Protein AF-K9XUF8-F1 (afdb_monomer_lite)

Radius of gyration: 21.47 Å; chains: 1; bounding box: 74×36×34 Å

Foldseek 3Di:
DVVVVVVVVVVVVVVVVVVVVVVVVVVVVVVQQLAQDAPVVVVVLVVVQPQWDDPQFKIKHKAFDPWQVVQVVLVVVLVVLCVVLVFDWDWDDDTRMIMTIGADVVNRGDGNSRSVSSVVSVVSRD

Secondary structure (DSSP, 8-state):
-HHHHHHHHHHHHHHHHHHHHHHHHHHHHHHHHHSPPPHHHHHHHGGGSTT-EE-SS-EEEEEE-SSHHHHHHHHHHTHHHHHHHT---EEEEETTEEEEEE-BGGGTB--HHHHHHHHHHHHHH-

Structure (mmCIF, N/CA/C/O backbone):
data_AF-K9XUF8-F1
#
_entry.id   AF-K9XUF8-F1
#
loop_
_atom_site.group_PDB
_atom_site.id
_atom_site.type_symbol
_atom_site.label_atom_id
_atom_site.label_alt_id
_atom_site.label_comp_id
_atom_site.label_asym_id
_atom_site.label_entity_id
_atom_site.label_seq_id
_atom_site.pdbx_PDB_ins_code
_atom_site.Cartn_x
_atom_site.Cartn_y
_atom_site.Cartn_z
_atom_site.occupancy
_atom_site.B_iso_or_equiv
_atom_site.auth_seq_id
_atom_site.auth_comp_id
_atom_site.auth_asym_id
_atom_site.auth_atom_id
_atom_site.pdbx_PDB_model_num
ATOM 1 N N . MET A 1 1 ? -59.141 -26.013 -3.914 1.00 61.25 1 MET A N 1
ATOM 2 C CA . MET A 1 1 ? -58.757 -24.635 -4.306 1.00 61.25 1 MET A CA 1
ATOM 3 C C . MET A 1 1 ? -58.081 -23.844 -3.173 1.00 61.25 1 MET A C 1
ATOM 5 O O . MET A 1 1 ? -57.042 -23.251 -3.415 1.00 61.25 1 MET A O 1
ATOM 9 N N . PHE A 1 2 ? -58.574 -23.898 -1.926 1.00 60.00 2 PHE A N 1
ATOM 10 C CA . PHE A 1 2 ? -58.041 -23.132 -0.775 1.00 60.00 2 PHE A CA 1
ATOM 11 C C . PHE A 1 2 ? -56.590 -23.478 -0.352 1.00 60.00 2 PHE A C 1
ATOM 13 O O . PHE A 1 2 ? -55.803 -22.601 -0.010 1.00 60.00 2 PHE A O 1
ATOM 20 N N . LEU A 1 3 ? -56.192 -24.753 -0.446 1.00 58.25 3 LEU A N 1
ATOM 21 C CA . LEU A 1 3 ? -54.845 -25.213 -0.065 1.00 58.25 3 LEU A CA 1
ATOM 22 C C . LEU A 1 3 ? -53.736 -24.790 -1.050 1.00 58.25 3 LEU A C 1
ATOM 24 O O . LEU A 1 3 ? -52.590 -24.624 -0.637 1.00 58.25 3 LEU A O 1
ATOM 28 N N . LEU A 1 4 ? -54.062 -24.590 -2.335 1.00 61.03 4 LEU A N 1
ATOM 29 C CA . LEU A 1 4 ? -53.092 -24.108 -3.331 1.00 61.03 4 LEU A CA 1
ATOM 30 C C . LEU A 1 4 ? -52.729 -22.634 -3.085 1.00 61.03 4 LEU A C 1
ATOM 32 O O . LEU A 1 4 ? -51.560 -22.271 -3.164 1.00 61.03 4 LEU A O 1
ATOM 36 N N . SER A 1 5 ? -53.713 -21.810 -2.709 1.00 63.31 5 SER A N 1
ATOM 37 C CA . SER A 1 5 ? -53.526 -20.387 -2.388 1.00 63.31 5 SER A CA 1
ATOM 38 C C . SER A 1 5 ? -52.596 -20.178 -1.183 1.00 63.31 5 SER A C 1
ATOM 40 O O . SER A 1 5 ? -51.686 -19.354 -1.239 1.00 63.31 5 SER A O 1
ATOM 42 N N . GLN A 1 6 ? -52.744 -20.988 -0.130 1.00 67.12 6 GLN A N 1
ATOM 43 C CA . GLN A 1 6 ? -51.894 -20.918 1.066 1.00 67.12 6 GLN A CA 1
ATOM 44 C C . GLN A 1 6 ? -50.439 -21.339 0.793 1.00 67.12 6 GLN A C 1
ATOM 46 O O . GLN A 1 6 ? -49.517 -20.783 1.389 1.00 67.12 6 GLN A O 1
ATOM 51 N N . LYS A 1 7 ? -50.205 -22.295 -0.120 1.00 67.94 7 LYS A N 1
ATOM 52 C CA . LYS A 1 7 ? -48.844 -22.686 -0.529 1.00 67.94 7 LYS A CA 1
ATOM 53 C C . LYS A 1 7 ? -48.148 -21.583 -1.328 1.00 67.94 7 LYS A C 1
ATOM 55 O O . LYS A 1 7 ? -46.985 -21.304 -1.063 1.00 67.94 7 LYS A O 1
ATOM 60 N N . ILE A 1 8 ? -48.863 -20.934 -2.246 1.00 65.50 8 ILE A N 1
ATOM 61 C CA . ILE A 1 8 ? -48.328 -19.827 -3.055 1.00 65.50 8 ILE A CA 1
ATOM 62 C C . ILE A 1 8 ? -48.029 -18.608 -2.172 1.00 65.50 8 ILE A C 1
ATOM 64 O O . ILE A 1 8 ? -46.967 -18.007 -2.305 1.00 65.50 8 ILE A O 1
ATOM 68 N N . LEU A 1 9 ? -48.903 -18.294 -1.210 1.00 63.94 9 LEU A N 1
ATOM 69 C CA . LEU A 1 9 ? -48.684 -17.190 -0.274 1.00 63.94 9 LEU A CA 1
ATOM 70 C C . LEU A 1 9 ? -47.478 -17.442 0.645 1.00 63.94 9 LEU A C 1
ATOM 72 O O . LEU A 1 9 ? -46.641 -16.560 0.808 1.00 63.94 9 LEU A O 1
ATOM 76 N N . LYS A 1 10 ? -47.326 -18.659 1.186 1.00 64.56 10 LYS A N 1
ATOM 77 C CA . LYS A 1 10 ? -46.140 -19.031 1.981 1.00 64.56 10 LYS A CA 1
ATOM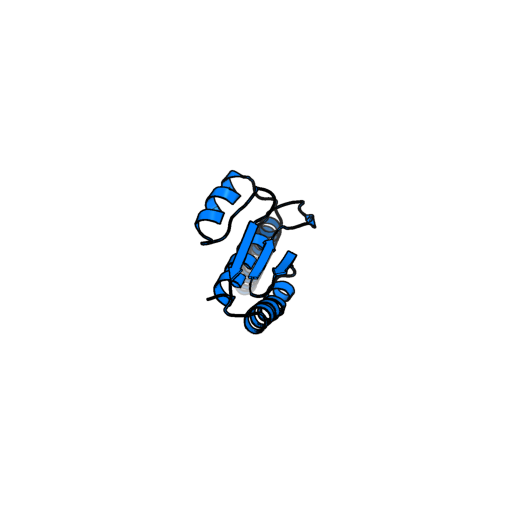 78 C C . LYS A 1 10 ? -44.850 -19.000 1.157 1.00 64.56 10 LYS A C 1
ATOM 80 O O . LYS A 1 10 ? -43.817 -18.602 1.684 1.00 64.56 10 LYS A O 1
ATOM 85 N N . PHE A 1 11 ? -44.911 -19.377 -0.121 1.00 67.50 11 PHE A N 1
ATOM 86 C CA . PHE A 1 11 ? -43.759 -19.331 -1.022 1.00 67.50 11 PHE A CA 1
ATOM 87 C C . PHE A 1 11 ? -43.357 -17.889 -1.372 1.00 67.50 11 PHE A C 1
ATOM 89 O O . PHE A 1 11 ? -42.177 -17.558 -1.322 1.00 67.50 11 PHE A O 1
ATOM 96 N N . LEU A 1 12 ? -44.328 -17.008 -1.640 1.00 64.81 12 LEU A N 1
ATOM 97 C CA . LEU A 1 12 ? -44.090 -15.579 -1.886 1.00 64.81 12 LEU A CA 1
ATOM 98 C C . LEU A 1 12 ? -43.534 -14.858 -0.651 1.00 64.81 12 LEU A C 1
ATOM 100 O O . LEU A 1 12 ? -42.611 -14.057 -0.780 1.00 64.81 12 LEU A O 1
ATOM 104 N N . VAL A 1 13 ? -44.042 -15.171 0.547 1.00 67.50 13 VAL A N 1
ATOM 105 C CA . VAL A 1 13 ? -43.516 -14.614 1.805 1.00 67.50 13 VAL A CA 1
ATOM 106 C C . VAL A 1 13 ? -42.095 -15.115 2.069 1.00 67.50 13 VAL A C 1
ATOM 108 O O . VAL A 1 13 ? -41.224 -14.307 2.371 1.00 67.50 13 VAL A O 1
ATOM 111 N N . ALA A 1 14 ? -41.822 -16.413 1.900 1.00 68.88 14 ALA A N 1
ATOM 112 C CA . ALA A 1 14 ? -40.476 -16.959 2.083 1.00 68.88 14 ALA A CA 1
ATOM 113 C C . ALA A 1 14 ? -39.469 -16.350 1.091 1.00 68.88 14 ALA A C 1
ATOM 115 O O . ALA A 1 14 ? -38.402 -15.906 1.504 1.00 68.88 14 ALA A O 1
ATOM 116 N N . PHE A 1 15 ? -39.829 -16.246 -0.193 1.00 70.62 15 PHE A N 1
ATOM 117 C CA . PHE A 1 15 ? -38.962 -15.654 -1.214 1.00 70.62 15 PHE A CA 1
ATOM 118 C C . PHE A 1 15 ? -38.722 -14.153 -0.977 1.00 70.62 15 PHE A C 1
ATOM 120 O O . PHE A 1 15 ? -37.587 -13.687 -1.076 1.00 70.62 15 PHE A O 1
ATOM 127 N N . GLY A 1 16 ? -39.764 -13.404 -0.599 1.00 69.06 16 GLY A N 1
ATOM 128 C CA . GLY A 1 16 ? -39.655 -11.982 -0.267 1.00 69.06 16 GLY A CA 1
ATOM 129 C C . GLY A 1 16 ? -38.789 -11.716 0.967 1.00 69.06 16 GLY A C 1
ATOM 130 O O . GLY A 1 16 ? -37.937 -10.831 0.933 1.00 69.06 16 GLY A O 1
ATOM 131 N N . VAL A 1 17 ? -38.942 -12.513 2.032 1.00 69.19 17 VAL A N 1
ATOM 132 C CA . VAL A 1 17 ? -38.116 -12.411 3.249 1.00 69.19 17 VAL A CA 1
ATOM 133 C C . VAL A 1 17 ? -36.655 -12.743 2.942 1.00 69.19 17 VAL A C 1
ATOM 135 O O . VAL A 1 17 ? -35.764 -12.006 3.358 1.00 69.19 17 VAL A O 1
ATOM 138 N N . THR A 1 18 ? -36.388 -13.794 2.164 1.00 69.06 18 THR A N 1
ATOM 139 C CA . THR A 1 18 ? -35.023 -14.148 1.758 1.00 69.06 18 THR A CA 1
ATOM 140 C C . THR A 1 18 ? -34.374 -13.047 0.911 1.00 69.06 18 THR A C 1
ATOM 142 O O . THR A 1 18 ? -33.245 -12.655 1.201 1.00 69.06 18 THR A O 1
ATOM 145 N N . LEU A 1 19 ? -35.080 -12.483 -0.076 1.00 66.69 19 LEU A N 1
ATOM 146 C CA . LEU A 1 19 ? -34.561 -11.393 -0.914 1.00 66.69 19 LEU A CA 1
ATOM 147 C C . LEU A 1 19 ? -34.282 -10.108 -0.107 1.00 66.69 19 LEU A C 1
ATOM 149 O O . LEU A 1 19 ? -33.249 -9.466 -0.308 1.00 66.69 19 LEU A O 1
ATOM 153 N N . LEU A 1 20 ? -35.161 -9.758 0.840 1.00 68.19 20 LEU A N 1
ATOM 154 C CA . LEU A 1 20 ? -34.968 -8.621 1.751 1.00 68.19 20 LEU A CA 1
ATOM 155 C C . LEU A 1 20 ? -33.750 -8.813 2.666 1.00 68.19 20 LEU A C 1
ATOM 157 O O . LEU A 1 20 ? -32.965 -7.881 2.845 1.00 68.19 20 LEU A O 1
ATOM 161 N N . LEU A 1 21 ? -33.555 -10.018 3.208 1.00 70.00 21 LEU A N 1
ATOM 162 C CA . LEU A 1 21 ? -32.391 -10.340 4.037 1.00 70.00 21 LEU A CA 1
ATOM 163 C C . LEU A 1 21 ? -31.082 -10.237 3.242 1.00 70.00 21 LEU A C 1
ATOM 165 O O . LEU A 1 21 ? -30.128 -9.629 3.726 1.00 70.00 21 LEU A O 1
ATOM 169 N N . PHE A 1 22 ? -31.042 -10.757 2.011 1.00 71.50 22 PHE A N 1
ATOM 170 C CA . PHE A 1 22 ? -29.859 -10.646 1.149 1.00 71.50 22 PHE A CA 1
ATOM 171 C C . PHE A 1 22 ? -29.496 -9.192 0.833 1.00 71.50 22 PHE A C 1
ATOM 173 O O . PHE A 1 22 ? -28.318 -8.830 0.884 1.00 71.50 22 PHE A O 1
ATOM 180 N N . ASN A 1 23 ? -30.491 -8.351 0.545 1.00 70.44 23 ASN A N 1
ATOM 181 C CA . ASN A 1 23 ? -30.254 -6.932 0.296 1.00 70.44 23 ASN A CA 1
ATOM 182 C C . ASN A 1 23 ? -29.736 -6.216 1.548 1.00 70.44 23 ASN A C 1
ATOM 184 O O . ASN A 1 23 ? -28.746 -5.494 1.457 1.00 70.44 23 ASN A O 1
ATOM 188 N N . ASN A 1 24 ? -30.320 -6.469 2.722 1.00 71.69 24 ASN A N 1
ATOM 189 C CA . ASN A 1 24 ? -29.844 -5.868 3.971 1.00 71.69 24 ASN A CA 1
ATOM 190 C C . ASN A 1 24 ? -28.395 -6.256 4.293 1.00 71.69 24 ASN A C 1
ATOM 192 O O . ASN A 1 24 ? -27.610 -5.393 4.675 1.00 71.69 24 ASN A O 1
ATOM 196 N N . ILE A 1 25 ? -28.010 -7.520 4.086 1.00 73.25 25 ILE A N 1
ATOM 197 C CA . ILE A 1 25 ? -26.627 -7.970 4.317 1.00 73.25 25 ILE A CA 1
ATOM 198 C C . ILE A 1 25 ? -25.651 -7.238 3.385 1.00 73.25 25 ILE A C 1
ATOM 200 O O . ILE A 1 25 ? -24.605 -6.781 3.844 1.00 73.25 25 ILE A O 1
ATOM 204 N N . LYS A 1 26 ? -25.994 -7.074 2.098 1.00 71.69 26 LYS A N 1
ATOM 205 C CA . LYS A 1 26 ? -25.158 -6.314 1.152 1.00 71.69 26 LYS A CA 1
ATOM 206 C C . LYS A 1 26 ? -24.993 -4.852 1.569 1.00 71.69 26 LYS A C 1
ATOM 208 O O . LYS A 1 26 ? -23.875 -4.351 1.541 1.00 71.69 26 LYS A O 1
ATOM 213 N N . ILE A 1 27 ? -26.079 -4.194 1.979 1.00 71.62 27 ILE A N 1
ATOM 214 C CA . ILE A 1 27 ? -26.057 -2.788 2.412 1.00 71.62 27 ILE A CA 1
ATOM 215 C C . ILE A 1 27 ? -25.186 -2.622 3.664 1.00 71.62 27 ILE A C 1
ATOM 217 O O . ILE A 1 27 ? -24.331 -1.744 3.708 1.00 71.62 27 ILE A O 1
ATOM 221 N N . VAL A 1 28 ? -25.361 -3.483 4.671 1.00 73.94 28 VAL A N 1
ATOM 222 C CA . VAL A 1 28 ? -24.572 -3.415 5.912 1.00 73.94 28 VAL A CA 1
ATOM 223 C C . VAL A 1 28 ? -23.087 -3.644 5.632 1.00 73.94 28 VAL A C 1
ATOM 225 O O . VAL A 1 28 ? -22.255 -2.927 6.183 1.00 73.94 28 VAL A O 1
ATOM 228 N N . LYS A 1 29 ? -22.752 -4.593 4.750 1.00 71.62 29 LYS A N 1
ATOM 229 C CA . LYS A 1 29 ? -21.360 -4.875 4.388 1.00 71.62 29 LYS A CA 1
ATOM 230 C C . LYS A 1 29 ? -20.710 -3.704 3.640 1.00 71.62 29 LYS A C 1
ATOM 232 O O . LYS A 1 29 ? -19.635 -3.272 4.034 1.00 71.62 29 LYS A O 1
ATOM 237 N N . ALA A 1 30 ? -21.393 -3.145 2.640 1.00 70.31 30 ALA A N 1
ATOM 238 C CA . ALA A 1 30 ? -20.903 -1.980 1.901 1.00 70.31 30 ALA A CA 1
ATOM 239 C C . ALA A 1 30 ? -20.689 -0.762 2.816 1.00 70.31 30 ALA A C 1
ATOM 241 O O . ALA A 1 30 ? -19.690 -0.059 2.694 1.00 70.31 30 ALA A O 1
ATOM 242 N N . ASN A 1 31 ? -21.591 -0.544 3.779 1.00 73.62 31 ASN A N 1
ATOM 243 C CA . ASN A 1 31 ? -21.431 0.526 4.758 1.00 73.62 31 ASN A CA 1
ATOM 244 C C . ASN A 1 31 ? -20.202 0.284 5.640 1.00 73.62 31 ASN A C 1
ATOM 246 O O . ASN A 1 31 ? -19.392 1.192 5.797 1.00 73.62 31 ASN A O 1
ATOM 250 N N . ALA A 1 32 ? -20.039 -0.935 6.169 1.00 72.50 32 ALA A N 1
ATOM 251 C CA . ALA A 1 32 ? -18.895 -1.304 7.000 1.00 72.50 32 ALA A CA 1
ATOM 252 C C . ALA A 1 32 ? -17.555 -1.119 6.270 1.00 72.50 32 ALA A C 1
ATOM 254 O O . ALA A 1 32 ? -16.591 -0.677 6.886 1.00 72.50 32 ALA A O 1
ATOM 255 N N . GLU A 1 33 ? -17.511 -1.372 4.959 1.00 75.81 33 GLU A N 1
ATOM 256 C CA . GLU A 1 33 ? -16.304 -1.173 4.150 1.00 75.81 33 GLU A CA 1
ATOM 257 C C . GLU A 1 33 ? -15.872 0.298 4.053 1.00 75.81 33 GLU A C 1
ATOM 259 O O . GLU A 1 33 ? -14.691 0.573 3.874 1.00 75.81 33 GLU A O 1
ATOM 264 N N . THR A 1 34 ? -16.801 1.243 4.209 1.00 79.12 34 THR A N 1
ATOM 265 C CA . THR A 1 34 ? -16.535 2.695 4.156 1.00 79.12 34 THR A CA 1
ATOM 266 C C . THR A 1 34 ? -16.444 3.367 5.526 1.00 79.12 34 THR A C 1
ATOM 268 O O . THR A 1 34 ? -16.142 4.558 5.604 1.00 79.12 34 THR A O 1
ATOM 271 N N . MET A 1 35 ? -16.718 2.635 6.610 1.00 90.38 35 MET A N 1
ATOM 272 C CA . MET A 1 35 ? -16.647 3.187 7.961 1.00 90.38 35 MET A CA 1
ATOM 273 C C . MET A 1 35 ? -15.194 3.385 8.379 1.00 90.38 35 MET A C 1
ATOM 275 O O . MET A 1 35 ? -14.362 2.488 8.240 1.00 90.38 35 MET A O 1
ATOM 279 N N . LEU A 1 36 ? -14.915 4.563 8.935 1.00 96.00 36 LEU A N 1
ATOM 280 C CA . LEU A 1 36 ? -13.615 4.880 9.506 1.00 96.00 36 LEU A CA 1
ATOM 281 C C . LEU A 1 36 ? -13.302 3.915 10.657 1.00 96.00 36 LEU A C 1
ATOM 283 O O . LEU A 1 36 ? -14.084 3.795 11.604 1.00 96.00 36 LEU A O 1
ATOM 287 N N . MET A 1 37 ? -12.151 3.256 10.579 1.00 96.50 37 MET A N 1
ATOM 288 C CA . MET A 1 37 ? -11.682 2.340 11.612 1.00 96.50 37 MET A CA 1
ATOM 289 C C . MET A 1 37 ? -11.058 3.100 12.781 1.00 96.50 37 MET A C 1
ATOM 291 O O . MET A 1 37 ? -10.439 4.156 12.616 1.00 96.50 37 MET A O 1
ATOM 295 N N . ASN A 1 38 ? -11.177 2.539 13.981 1.00 96.44 38 ASN A N 1
ATOM 296 C CA . ASN A 1 38 ? -10.487 3.060 15.154 1.00 96.44 38 ASN A CA 1
ATOM 297 C C . ASN A 1 38 ? -9.063 2.488 15.281 1.00 96.44 38 ASN A C 1
ATOM 299 O O . ASN A 1 38 ? -8.694 1.490 14.661 1.00 96.44 38 ASN A O 1
ATOM 303 N N . GLN A 1 39 ? -8.247 3.111 16.135 1.00 95.81 39 GLN A N 1
ATOM 304 C CA . GLN A 1 39 ? -6.837 2.743 16.286 1.00 95.81 39 GLN A CA 1
ATOM 305 C C . GLN A 1 39 ? -6.628 1.292 16.749 1.00 95.81 39 GLN A C 1
ATOM 307 O O . GLN A 1 39 ? -5.640 0.667 16.366 1.00 95.81 39 GLN A O 1
ATOM 312 N N . THR A 1 40 ? -7.527 0.745 17.572 1.00 97.00 40 THR A N 1
ATOM 313 C CA . THR A 1 40 ? -7.430 -0.642 18.041 1.00 97.00 40 THR A CA 1
ATOM 314 C C . THR A 1 40 ? -7.649 -1.620 16.891 1.00 97.00 40 THR A C 1
ATOM 316 O O . THR A 1 40 ? -6.853 -2.545 16.744 1.00 97.00 40 THR A O 1
ATOM 319 N N . GLU A 1 41 ? -8.662 -1.390 16.055 1.00 96.44 41 GLU A N 1
ATOM 320 C CA . GLU A 1 41 ? -8.949 -2.212 14.869 1.00 96.44 41 GLU A CA 1
ATOM 321 C C . GLU A 1 41 ? -7.785 -2.168 13.874 1.00 96.44 41 GLU A C 1
ATOM 323 O O . GLU A 1 41 ? -7.277 -3.211 13.462 1.00 96.44 41 GLU A O 1
ATOM 328 N N . ILE A 1 42 ? -7.290 -0.962 13.572 1.00 97.81 42 ILE A N 1
ATOM 329 C CA . ILE A 1 42 ? -6.137 -0.755 12.685 1.00 97.81 42 ILE A CA 1
ATOM 330 C C . ILE A 1 42 ? -4.915 -1.527 13.205 1.00 97.81 42 ILE A C 1
ATOM 332 O O . ILE A 1 42 ? -4.283 -2.276 12.458 1.00 97.81 42 ILE A O 1
ATOM 336 N N . ASN A 1 43 ? -4.598 -1.383 14.497 1.00 96.50 43 ASN A N 1
ATOM 337 C CA . ASN A 1 43 ? -3.440 -2.029 15.120 1.00 96.50 43 ASN A CA 1
ATOM 338 C C . ASN A 1 43 ? -3.551 -3.555 15.165 1.00 96.50 43 ASN A C 1
ATOM 340 O O . ASN A 1 43 ? -2.524 -4.229 15.169 1.00 96.50 43 ASN A O 1
ATOM 344 N N . GLN A 1 44 ? -4.762 -4.106 15.237 1.00 96.75 44 GLN A N 1
ATOM 345 C CA . GLN A 1 44 ? -4.976 -5.550 15.178 1.00 96.75 44 GLN A CA 1
ATOM 346 C C . GLN A 1 44 ? -4.807 -6.061 13.749 1.00 96.75 44 GLN A C 1
ATOM 348 O O . GLN A 1 44 ? -4.066 -7.012 13.509 1.00 96.75 44 GLN A O 1
ATOM 353 N N . GLN A 1 45 ? -5.450 -5.411 12.784 1.00 97.19 45 GLN A N 1
ATOM 354 C CA . GLN A 1 45 ? -5.488 -5.900 11.412 1.00 97.19 45 GLN A CA 1
ATOM 355 C C . GLN A 1 45 ? -4.142 -5.759 10.697 1.00 97.19 45 GLN A C 1
ATOM 357 O O . GLN A 1 45 ? -3.744 -6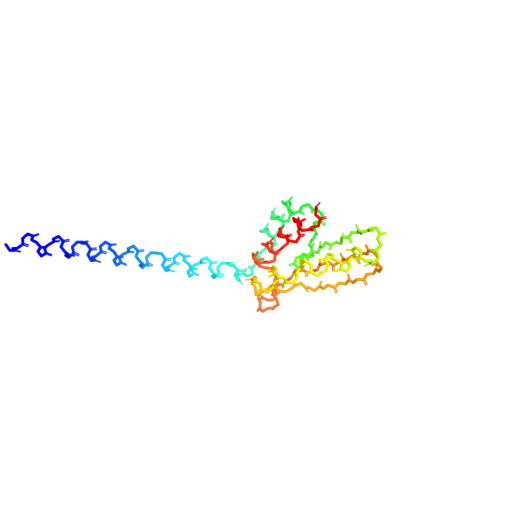.668 9.964 1.00 97.19 45 GLN A O 1
ATOM 362 N N . ILE A 1 46 ? -3.385 -4.690 10.972 1.00 97.56 46 ILE A N 1
ATOM 363 C CA . ILE A 1 46 ? -2.053 -4.480 10.381 1.00 97.56 46 ILE A CA 1
ATOM 364 C C . ILE A 1 46 ? -1.071 -5.612 10.720 1.00 97.56 46 ILE A C 1
ATOM 366 O O . ILE A 1 46 ? -0.184 -5.905 9.927 1.00 97.56 46 ILE A O 1
ATOM 370 N N . GLN A 1 47 ? -1.261 -6.317 11.843 1.00 96.56 47 GLN A N 1
ATOM 371 C CA . GLN A 1 47 ? -0.418 -7.458 12.227 1.00 96.56 47 GLN A CA 1
ATOM 372 C C . GLN A 1 47 ? -0.520 -8.628 11.241 1.00 96.56 47 GLN A C 1
ATOM 374 O O . GLN A 1 47 ? 0.409 -9.427 11.143 1.00 96.56 47 GLN A O 1
ATOM 379 N N . SER A 1 48 ? -1.628 -8.725 10.500 1.00 94.50 48 SER A N 1
ATOM 380 C CA . SER A 1 48 ? -1.824 -9.752 9.470 1.00 94.50 48 SER A CA 1
ATOM 381 C C . SER A 1 48 ? -1.208 -9.388 8.112 1.00 94.50 48 SER A C 1
ATOM 383 O O . SER A 1 48 ? -1.046 -10.260 7.260 1.00 94.50 48 SER A O 1
ATOM 385 N N . LEU A 1 49 ? -0.819 -8.124 7.908 1.00 95.31 49 LEU A N 1
ATOM 386 C CA . LEU A 1 49 ? -0.255 -7.622 6.657 1.00 95.31 49 LEU A CA 1
ATOM 387 C C . LEU A 1 49 ? 1.261 -7.443 6.772 1.00 95.31 49 LEU A C 1
ATOM 389 O O . LEU A 1 49 ? 1.773 -6.354 7.028 1.00 95.31 49 LEU A O 1
ATOM 393 N N . SER A 1 50 ? 1.999 -8.529 6.540 1.00 94.19 50 SER A N 1
ATOM 394 C CA . SER A 1 50 ? 3.464 -8.511 6.602 1.00 94.19 50 SER A CA 1
ATOM 395 C C . SER A 1 50 ? 4.071 -7.414 5.714 1.00 94.19 50 SER A C 1
ATOM 397 O O . SER A 1 50 ? 3.715 -7.259 4.544 1.00 94.19 50 SER A O 1
ATOM 399 N N . GLY A 1 51 ? 5.000 -6.639 6.277 1.00 96.56 51 GLY A N 1
ATOM 400 C CA . GLY A 1 51 ? 5.697 -5.547 5.591 1.00 96.56 51 GLY A CA 1
ATOM 401 C C . GLY A 1 51 ? 4.909 -4.241 5.457 1.00 96.56 51 GLY A C 1
ATOM 402 O O . GLY A 1 51 ? 5.498 -3.245 5.036 1.00 96.56 51 GLY A O 1
ATOM 403 N N . TRP A 1 52 ? 3.623 -4.219 5.815 1.00 98.44 52 TRP A N 1
ATOM 404 C CA . TRP A 1 52 ? 2.844 -2.988 5.912 1.00 98.44 52 TRP A CA 1
ATOM 405 C C . TRP A 1 52 ? 2.996 -2.359 7.297 1.00 98.44 52 TRP A C 1
ATOM 407 O O . TRP A 1 52 ? 3.106 -3.044 8.312 1.00 98.44 52 TRP A O 1
ATOM 417 N N . THR A 1 53 ? 3.004 -1.033 7.337 1.00 98.50 53 THR A N 1
ATOM 418 C CA . THR A 1 53 ? 3.028 -0.235 8.566 1.00 98.50 53 THR A CA 1
ATOM 419 C C . THR A 1 53 ? 1.912 0.799 8.535 1.00 98.50 53 THR A C 1
ATOM 421 O O . THR A 1 53 ? 1.277 1.004 7.503 1.00 98.50 53 THR A O 1
ATOM 424 N N . THR A 1 54 ? 1.642 1.447 9.666 1.00 98.25 54 THR A N 1
ATOM 425 C CA . THR A 1 54 ? 0.611 2.483 9.765 1.00 98.25 54 THR A CA 1
ATOM 426 C C . THR A 1 54 ? 1.031 3.603 10.708 1.00 98.25 54 THR A C 1
ATOM 428 O O . THR A 1 54 ? 1.732 3.362 11.691 1.00 98.25 54 THR A O 1
ATOM 431 N N . ASP A 1 55 ? 0.585 4.821 10.406 1.00 96.88 55 ASP A N 1
ATOM 432 C CA . ASP A 1 55 ? 0.662 5.997 11.281 1.00 96.88 55 ASP A CA 1
ATOM 433 C C . ASP A 1 55 ? -0.700 6.349 11.922 1.00 96.88 55 ASP A C 1
ATOM 435 O O . ASP A 1 55 ? -0.846 7.408 1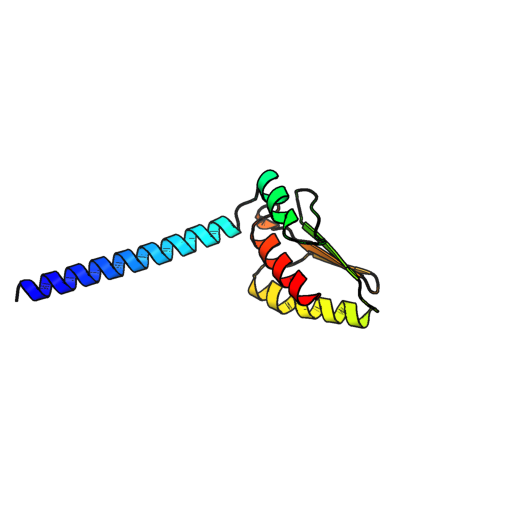2.533 1.00 96.88 55 ASP A O 1
ATOM 439 N N . GLY A 1 56 ? -1.705 5.477 11.765 1.00 95.19 56 GLY A N 1
ATOM 440 C CA . GLY A 1 56 ? -3.088 5.693 12.204 1.00 95.19 56 GLY A CA 1
ATOM 441 C C . GLY A 1 56 ? -3.966 6.465 11.210 1.00 95.19 56 GLY A C 1
ATOM 442 O O . GLY A 1 56 ? -5.180 6.506 11.390 1.00 95.19 56 GLY A O 1
ATOM 443 N N . LYS A 1 57 ? -3.398 7.048 10.147 1.00 96.38 57 LYS A N 1
ATOM 444 C CA . LYS A 1 57 ? -4.147 7.753 9.085 1.00 96.38 57 LYS A CA 1
ATOM 445 C C . LYS A 1 57 ? -4.093 7.042 7.741 1.00 96.38 57 LYS A C 1
ATOM 447 O O . LYS A 1 57 ? -5.008 7.184 6.930 1.00 96.38 57 LYS A O 1
ATOM 452 N N . LYS A 1 58 ? -3.024 6.292 7.502 1.00 98.31 58 LYS A N 1
ATOM 453 C CA . LYS A 1 58 ? -2.829 5.475 6.307 1.00 98.31 58 LYS A CA 1
ATOM 454 C C . LYS A 1 58 ? -2.034 4.219 6.630 1.00 98.31 58 LYS A C 1
ATOM 456 O O . LYS A 1 58 ? -1.382 4.132 7.678 1.00 98.31 58 LYS A O 1
ATOM 461 N N . ILE A 1 59 ? -2.073 3.259 5.718 1.00 98.75 59 ILE A N 1
ATOM 462 C CA . ILE A 1 59 ? -1.158 2.119 5.721 1.00 98.75 59 ILE A CA 1
ATOM 463 C C . ILE A 1 59 ? -0.150 2.272 4.581 1.00 98.75 59 ILE A C 1
ATOM 465 O O . ILE A 1 59 ? -0.488 2.762 3.502 1.00 98.75 59 ILE A O 1
ATOM 469 N N . THR A 1 60 ? 1.099 1.881 4.822 1.00 98.81 60 THR A N 1
ATOM 470 C CA . THR A 1 60 ? 2.209 2.090 3.887 1.00 98.81 60 THR A CA 1
ATOM 471 C C . THR A 1 60 ? 3.059 0.832 3.762 1.00 98.81 60 THR A C 1
ATOM 473 O O . THR A 1 60 ? 3.374 0.189 4.763 1.00 98.81 60 THR A O 1
ATOM 476 N N . ARG A 1 61 ? 3.502 0.512 2.543 1.00 98.62 61 ARG A N 1
ATOM 477 C CA . ARG A 1 61 ? 4.559 -0.480 2.290 1.00 98.62 61 ARG A CA 1
ATOM 478 C C . ARG A 1 61 ? 5.453 -0.035 1.142 1.00 98.62 61 ARG A C 1
ATOM 480 O O . ARG A 1 61 ? 4.975 0.479 0.135 1.00 98.62 61 ARG A O 1
ATOM 487 N N . THR A 1 62 ? 6.757 -0.269 1.273 1.00 98.69 62 THR A N 1
ATOM 488 C CA . THR A 1 62 ? 7.726 -0.076 0.185 1.00 98.69 62 THR A CA 1
ATOM 489 C C . THR A 1 62 ? 8.178 -1.425 -0.358 1.00 98.69 62 THR A C 1
ATOM 491 O O . THR A 1 62 ? 8.791 -2.219 0.355 1.00 98.69 62 THR A O 1
ATOM 494 N N . PHE A 1 63 ? 7.915 -1.658 -1.638 1.00 98.50 63 PHE A N 1
ATOM 495 C CA . PHE A 1 63 ? 8.366 -2.820 -2.395 1.00 98.50 63 PHE A CA 1
ATOM 496 C C . PHE A 1 63 ? 9.677 -2.489 -3.109 1.00 98.50 63 PHE A C 1
ATOM 498 O O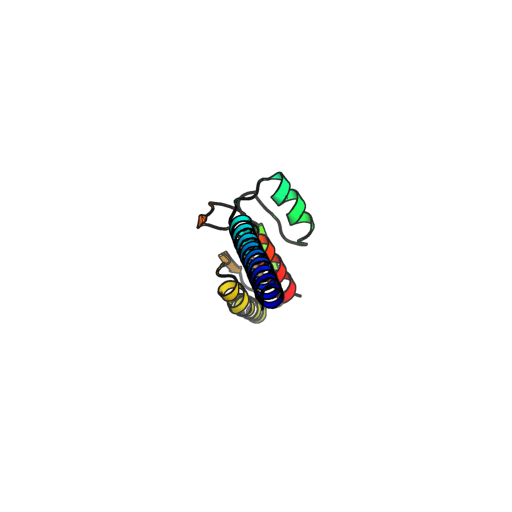 . PHE A 1 63 ? 9.840 -1.387 -3.635 1.00 98.50 63 PHE A O 1
ATOM 505 N N . LYS A 1 64 ? 10.629 -3.427 -3.112 1.00 98.25 64 LYS A N 1
ATOM 506 C CA . LYS A 1 64 ? 11.929 -3.279 -3.776 1.00 98.25 64 LYS A CA 1
ATOM 507 C C . LYS A 1 64 ? 12.081 -4.363 -4.836 1.00 98.25 64 LYS A C 1
ATOM 509 O O . LYS A 1 64 ? 11.964 -5.542 -4.524 1.00 98.25 64 LYS A O 1
ATOM 514 N N . PHE A 1 65 ? 12.423 -3.946 -6.044 1.00 98.25 65 PHE A N 1
ATOM 515 C CA . PHE A 1 65 ? 12.601 -4.792 -7.217 1.00 98.25 65 PHE A CA 1
ATOM 516 C C . PHE A 1 65 ? 14.069 -4.815 -7.656 1.00 98.25 65 PHE A C 1
ATOM 518 O O . PHE A 1 65 ? 14.929 -4.157 -7.058 1.00 98.25 65 PHE A O 1
ATOM 525 N N . LYS A 1 66 ? 14.386 -5.591 -8.692 1.00 98.31 66 LYS A N 1
ATOM 526 C CA . LYS A 1 66 ? 15.750 -5.681 -9.226 1.00 98.31 66 LYS A CA 1
ATOM 527 C C . LYS A 1 66 ? 16.186 -4.359 -9.862 1.00 98.31 66 LYS A C 1
ATOM 529 O O . LYS A 1 66 ? 17.268 -3.862 -9.553 1.00 98.31 66 LYS A O 1
ATOM 534 N N . ASP A 1 67 ? 15.329 -3.775 -10.692 1.00 98.44 67 ASP A N 1
ATOM 535 C CA . ASP A 1 67 ? 15.590 -2.547 -11.438 1.00 98.44 67 ASP A CA 1
ATOM 536 C C . ASP A 1 67 ? 14.303 -1.723 -11.653 1.00 98.44 67 ASP A C 1
ATOM 538 O O . ASP A 1 67 ? 13.252 -2.002 -11.069 1.00 98.44 67 ASP A O 1
ATOM 542 N N . PHE A 1 68 ? 14.412 -0.645 -12.433 1.00 98.69 68 PHE A N 1
ATOM 543 C CA . PHE A 1 68 ? 13.289 0.245 -12.729 1.00 98.69 68 PHE A CA 1
ATOM 544 C C . PHE A 1 68 ? 12.220 -0.413 -13.613 1.00 98.69 68 PHE A C 1
ATOM 546 O O . PHE A 1 68 ? 11.041 -0.104 -13.464 1.00 98.69 68 PHE A O 1
ATOM 553 N N . VAL A 1 69 ? 12.604 -1.327 -14.511 1.00 98.56 69 VAL A N 1
ATOM 554 C CA . VAL A 1 69 ? 11.654 -1.997 -15.412 1.00 98.56 69 VAL A CA 1
ATOM 555 C C . VAL A 1 69 ? 10.718 -2.881 -14.595 1.00 98.56 69 VAL A C 1
ATOM 557 O O . VAL A 1 69 ? 9.500 -2.787 -14.750 1.00 98.56 69 VAL A O 1
ATOM 560 N N . ASP A 1 70 ? 11.271 -3.653 -13.660 1.00 98.50 70 ASP A N 1
ATOM 561 C CA . ASP A 1 70 ? 10.480 -4.500 -12.765 1.00 98.50 70 ASP A CA 1
ATOM 562 C C . ASP A 1 70 ? 9.571 -3.675 -11.835 1.00 98.50 70 ASP A C 1
ATOM 564 O O . ASP A 1 70 ? 8.426 -4.055 -11.582 1.00 98.50 70 ASP A O 1
ATOM 568 N N . ALA A 1 71 ? 10.037 -2.510 -11.370 1.00 98.62 71 ALA A N 1
ATOM 569 C CA . ALA A 1 71 ? 9.223 -1.603 -10.559 1.00 98.62 71 ALA A CA 1
ATOM 570 C C . ALA A 1 71 ? 8.000 -1.071 -11.326 1.00 98.62 71 ALA A C 1
ATOM 572 O O . ALA A 1 71 ? 6.890 -1.069 -10.792 1.00 98.62 71 ALA A O 1
ATOM 573 N N . ILE A 1 72 ? 8.172 -0.660 -12.586 1.00 98.62 72 ILE A N 1
ATOM 574 C CA . ILE A 1 72 ? 7.055 -0.208 -13.429 1.00 98.62 72 ILE A CA 1
ATOM 575 C C . ILE A 1 72 ? 6.128 -1.370 -13.799 1.00 98.62 72 ILE A C 1
ATOM 577 O O . ILE A 1 72 ? 4.908 -1.197 -13.806 1.00 98.62 72 ILE A O 1
ATOM 581 N N . ALA A 1 73 ? 6.670 -2.566 -14.041 1.00 98.50 73 ALA A N 1
ATOM 582 C CA . ALA A 1 73 ? 5.857 -3.756 -14.275 1.00 98.50 73 ALA A CA 1
ATOM 583 C C . ALA A 1 73 ? 4.940 -4.058 -13.078 1.00 98.50 73 ALA A C 1
ATOM 585 O O . ALA A 1 73 ? 3.766 -4.369 -13.276 1.00 98.50 73 ALA A O 1
ATOM 586 N N . PHE A 1 74 ? 5.438 -3.908 -11.847 1.00 98.69 74 PHE A N 1
ATOM 587 C CA . PHE A 1 74 ? 4.610 -4.008 -10.647 1.00 98.69 74 PHE A CA 1
ATOM 588 C C . PHE A 1 74 ? 3.530 -2.923 -10.590 1.00 98.69 74 PHE A C 1
ATOM 590 O O . PHE A 1 74 ? 2.370 -3.259 -10.376 1.00 98.69 74 PHE A O 1
ATOM 597 N N . VAL A 1 75 ? 3.868 -1.654 -10.844 1.00 98.62 75 VAL A N 1
ATOM 598 C CA . VAL A 1 75 ? 2.885 -0.550 -10.854 1.00 98.62 75 VAL A CA 1
ATOM 599 C C . VAL A 1 75 ? 1.749 -0.814 -11.845 1.00 98.62 75 VAL A C 1
ATOM 601 O O . VAL A 1 75 ? 0.586 -0.623 -11.501 1.00 98.62 75 VAL A O 1
ATOM 604 N N . ASN A 1 76 ? 2.057 -1.332 -13.036 1.00 98.56 76 ASN A N 1
ATOM 605 C CA . ASN A 1 76 ? 1.039 -1.679 -14.030 1.00 98.56 76 ASN A CA 1
ATOM 606 C C . ASN A 1 76 ? 0.069 -2.761 -13.531 1.00 98.56 76 ASN A C 1
ATOM 608 O O . ASN A 1 76 ? -1.122 -2.690 -13.826 1.00 98.56 76 ASN A O 1
ATOM 612 N N . LYS A 1 77 ? 0.546 -3.735 -12.742 1.00 98.44 77 LYS A N 1
ATOM 613 C CA . LYS A 1 77 ? -0.319 -4.765 -12.138 1.00 98.44 77 LYS A CA 1
ATOM 614 C C . LYS A 1 77 ? -1.314 -4.188 -11.125 1.00 98.44 77 LYS A C 1
ATOM 616 O O . LYS A 1 77 ? -2.312 -4.839 -10.847 1.00 98.44 77 LYS A O 1
ATOM 621 N N . LEU A 1 78 ? -1.061 -2.998 -10.573 1.00 98.50 78 LEU A N 1
ATOM 622 C CA . LEU A 1 78 ? -1.945 -2.368 -9.585 1.00 98.50 78 LEU A CA 1
ATOM 623 C C . LEU A 1 78 ? -3.184 -1.719 -10.214 1.00 98.50 78 LEU A C 1
ATOM 625 O O . LEU A 1 78 ? -4.137 -1.441 -9.494 1.00 98.50 78 LEU A O 1
ATOM 629 N N . VAL A 1 79 ? -3.182 -1.472 -11.529 1.00 98.00 79 VAL A N 1
ATOM 630 C CA . VAL A 1 79 ? -4.255 -0.733 -12.213 1.00 98.00 79 VAL A CA 1
ATOM 631 C C . VAL A 1 79 ? -5.586 -1.475 -12.122 1.00 98.00 79 VAL A C 1
ATOM 633 O O . VAL A 1 79 ? -6.554 -0.933 -11.603 1.00 98.00 79 VAL A O 1
ATOM 636 N N . GLU A 1 80 ? -5.634 -2.725 -12.582 1.00 97.94 80 GLU A N 1
ATOM 637 C CA . GLU A 1 80 ? -6.866 -3.521 -12.585 1.00 97.94 80 GLU A CA 1
ATOM 638 C C . GLU A 1 80 ? -7.498 -3.692 -11.189 1.00 97.94 80 GLU A C 1
ATOM 640 O O . GLU A 1 80 ? -8.684 -3.388 -11.057 1.00 97.94 80 GLU A O 1
ATOM 645 N N . PRO A 1 81 ? -6.773 -4.113 -10.130 1.00 97.69 81 PRO A N 1
ATOM 646 C CA . PRO A 1 81 ? -7.373 -4.268 -8.805 1.00 97.69 81 PRO A CA 1
ATOM 647 C C . PRO A 1 81 ? -7.803 -2.934 -8.181 1.00 97.69 81 PRO A C 1
ATOM 649 O O . PRO A 1 81 ? -8.829 -2.901 -7.505 1.00 97.69 81 PRO A O 1
ATOM 652 N N . ALA A 1 82 ? -7.070 -1.837 -8.412 1.00 97.94 82 ALA A N 1
ATOM 653 C CA . ALA A 1 82 ? -7.456 -0.518 -7.907 1.00 97.94 82 ALA A CA 1
ATOM 654 C C . ALA A 1 82 ? -8.752 -0.016 -8.569 1.00 97.94 82 ALA A C 1
ATOM 656 O O . ALA A 1 82 ? -9.678 0.420 -7.882 1.00 97.94 82 ALA A O 1
ATOM 657 N N . GLU A 1 83 ? -8.859 -0.155 -9.894 1.00 98.19 83 GLU A N 1
ATOM 658 C CA . GLU A 1 83 ? -10.074 0.189 -10.640 1.00 98.19 83 GLU A CA 1
ATOM 659 C C . GLU A 1 83 ? -11.255 -0.706 -10.245 1.00 98.19 83 GLU A C 1
ATOM 661 O O . GLU A 1 83 ? -12.353 -0.210 -9.989 1.00 98.19 83 GLU A O 1
ATOM 666 N N . ALA A 1 84 ? -11.037 -2.019 -10.124 1.00 96.75 84 ALA A N 1
ATOM 667 C CA . ALA A 1 84 ? -12.075 -2.960 -9.708 1.00 96.75 84 ALA A CA 1
ATOM 668 C C . ALA A 1 84 ? -12.580 -2.686 -8.280 1.00 96.75 84 ALA A C 1
ATOM 670 O O . ALA A 1 84 ? -13.767 -2.865 -8.002 1.00 96.75 84 ALA A O 1
ATOM 671 N N . ALA A 1 85 ? -11.699 -2.237 -7.381 1.00 94.50 85 ALA A N 1
ATOM 672 C CA . ALA A 1 85 ? -12.057 -1.846 -6.021 1.00 94.50 85 ALA A CA 1
ATOM 673 C C . ALA A 1 85 ? -12.731 -0.462 -5.944 1.00 94.50 85 ALA A C 1
ATOM 675 O O . ALA A 1 85 ? -13.342 -0.140 -4.920 1.00 94.50 85 ALA A O 1
ATOM 676 N N . GLY A 1 86 ? -12.606 0.371 -6.986 1.00 96.31 86 GLY A N 1
ATOM 677 C CA . GLY A 1 86 ? -12.955 1.791 -6.915 1.00 96.31 86 GLY A CA 1
ATOM 678 C C . GLY A 1 86 ? -12.215 2.496 -5.774 1.00 96.31 86 GLY A C 1
ATOM 679 O O . GLY A 1 86 ? -12.809 3.307 -5.061 1.00 96.31 86 GLY A O 1
ATOM 680 N N . HIS A 1 87 ? -10.964 2.095 -5.540 1.00 97.31 87 HIS A N 1
ATOM 681 C CA . HIS A 1 87 ? -10.121 2.563 -4.446 1.00 97.31 87 HIS A CA 1
ATOM 682 C C . HIS A 1 87 ? -8.673 2.590 -4.919 1.00 97.31 87 HIS A C 1
ATOM 684 O O . HIS A 1 87 ? -8.151 1.576 -5.382 1.00 97.31 87 HIS A O 1
ATOM 690 N N . HIS A 1 88 ? -8.022 3.745 -4.833 1.00 98.19 88 HIS A N 1
ATOM 691 C CA . HIS A 1 88 ? -6.758 3.983 -5.529 1.00 98.19 88 HIS A CA 1
ATOM 692 C C . HIS A 1 88 ? -5.604 4.213 -4.549 1.00 98.19 88 HIS A C 1
ATOM 694 O O . HIS A 1 88 ? -5.774 4.939 -3.570 1.00 98.19 88 HIS A O 1
ATOM 700 N N . PRO A 1 89 ? -4.416 3.629 -4.798 1.00 98.25 89 PRO A N 1
ATOM 701 C CA . PRO A 1 89 ? -3.237 3.895 -3.988 1.00 98.25 89 PRO A CA 1
ATOM 702 C C . PRO A 1 89 ? -2.536 5.202 -4.364 1.00 98.25 89 PRO A C 1
ATOM 704 O O . PRO A 1 89 ? -2.385 5.534 -5.540 1.00 98.25 89 PRO A O 1
ATOM 707 N N . ASP A 1 90 ? -1.945 5.844 -3.359 1.00 98.56 90 ASP A N 1
ATOM 708 C CA . ASP A 1 90 ? -0.938 6.886 -3.547 1.00 98.56 90 ASP A CA 1
ATOM 709 C C . ASP A 1 90 ? 0.442 6.240 -3.731 1.00 98.56 90 ASP A C 1
ATOM 711 O O . ASP A 1 90 ? 0.991 5.615 -2.810 1.00 98.56 90 ASP A O 1
ATOM 715 N N . LEU A 1 91 ? 1.033 6.412 -4.915 1.00 98.56 91 LEU A N 1
ATOM 716 C CA . LEU A 1 91 ? 2.292 5.772 -5.301 1.00 98.56 91 LEU A CA 1
ATOM 717 C C . LEU A 1 91 ? 3.466 6.757 -5.329 1.00 98.56 91 LEU A C 1
ATOM 719 O O . LEU A 1 91 ? 3.381 7.853 -5.878 1.00 98.56 91 LEU A O 1
ATOM 723 N N . SER A 1 92 ? 4.613 6.322 -4.809 1.00 98.75 92 SER A N 1
ATOM 724 C CA . SER A 1 92 ? 5.905 6.984 -5.011 1.00 98.75 92 SER A CA 1
ATOM 725 C C . SER A 1 92 ? 6.916 5.988 -5.563 1.00 98.75 92 SER A C 1
ATOM 727 O O . SER A 1 92 ? 7.102 4.910 -5.000 1.00 98.75 92 SER A O 1
ATOM 729 N N . ILE A 1 93 ? 7.575 6.347 -6.665 1.00 98.69 93 ILE A N 1
ATOM 730 C CA . ILE A 1 93 ? 8.530 5.483 -7.362 1.00 98.69 93 ILE A CA 1
ATOM 731 C C . ILE A 1 93 ? 9.915 6.124 -7.282 1.00 98.69 93 ILE A C 1
ATOM 733 O O . ILE A 1 93 ? 10.107 7.274 -7.673 1.00 98.69 93 ILE A O 1
ATOM 737 N N . SER A 1 94 ? 10.893 5.374 -6.781 1.00 98.62 94 SER A N 1
ATOM 738 C CA . SER A 1 94 ? 12.288 5.801 -6.673 1.00 98.62 94 SER A CA 1
ATOM 739 C C . SER A 1 94 ? 13.193 4.689 -7.189 1.00 98.62 94 SER A C 1
ATOM 741 O O . SER A 1 94 ? 13.515 3.744 -6.466 1.00 98.62 94 SER A O 1
ATOM 743 N N . TYR A 1 95 ? 13.568 4.783 -8.469 1.00 98.56 95 TYR A N 1
ATOM 744 C CA . TYR A 1 95 ? 14.289 3.730 -9.189 1.00 98.56 95 TYR A CA 1
ATOM 745 C C . TYR A 1 95 ? 13.593 2.365 -9.015 1.00 98.56 95 TYR A C 1
ATOM 747 O O . TYR A 1 95 ? 12.457 2.193 -9.436 1.00 98.56 95 TYR A O 1
ATOM 755 N N . ASN A 1 96 ? 14.225 1.401 -8.353 1.00 98.50 96 ASN A N 1
ATOM 756 C CA . ASN A 1 96 ? 13.690 0.061 -8.144 1.00 98.50 96 ASN A CA 1
ATOM 757 C C . ASN A 1 96 ? 12.792 -0.071 -6.903 1.00 98.50 96 ASN A C 1
ATOM 759 O O . ASN A 1 96 ? 12.577 -1.183 -6.424 1.00 98.50 96 ASN A O 1
ATOM 763 N N . LYS A 1 97 ? 12.317 1.036 -6.328 1.00 98.81 97 LYS A N 1
ATOM 764 C CA . LYS A 1 97 ? 11.440 1.035 -5.153 1.00 98.81 97 LYS A CA 1
ATOM 765 C C . LYS A 1 97 ? 10.091 1.652 -5.481 1.00 98.81 97 LYS A C 1
ATOM 767 O O . LYS A 1 97 ? 10.045 2.739 -6.053 1.00 98.81 97 LYS A O 1
ATOM 772 N N . VAL A 1 98 ? 9.022 0.997 -5.042 1.00 98.81 98 VAL A N 1
ATOM 773 C CA . VAL A 1 98 ? 7.644 1.493 -5.130 1.00 98.81 98 VAL A CA 1
ATOM 774 C C . VAL A 1 98 ? 7.070 1.548 -3.723 1.00 98.81 98 VAL A C 1
ATOM 776 O O . VAL A 1 98 ? 6.891 0.517 -3.080 1.00 98.81 98 VAL A O 1
ATOM 779 N N . THR A 1 99 ? 6.806 2.750 -3.228 1.00 98.88 99 THR A N 1
ATOM 780 C CA . THR A 1 99 ? 6.079 2.965 -1.977 1.00 98.88 99 THR A CA 1
ATOM 781 C C . THR A 1 99 ? 4.607 3.141 -2.289 1.00 98.88 99 THR A C 1
ATOM 783 O O . THR A 1 99 ? 4.241 4.032 -3.052 1.00 98.88 99 THR A O 1
ATOM 786 N N . VAL A 1 100 ? 3.785 2.303 -1.672 1.00 98.81 100 VAL A N 1
ATOM 787 C CA . VAL A 1 100 ? 2.328 2.322 -1.758 1.00 98.81 100 VAL A CA 1
ATOM 788 C C . VAL A 1 100 ? 1.790 2.866 -0.443 1.00 98.81 100 VAL A C 1
ATOM 790 O O . VAL A 1 100 ? 2.156 2.356 0.618 1.00 98.81 100 VAL A O 1
ATOM 793 N N . ASN A 1 101 ? 0.942 3.889 -0.505 1.00 98.75 101 ASN A N 1
ATOM 794 C CA . ASN A 1 101 ? 0.142 4.343 0.626 1.00 98.75 101 ASN A CA 1
ATOM 795 C C . ASN A 1 101 ? -1.344 4.145 0.320 1.00 98.75 101 ASN A C 1
ATOM 797 O O . ASN A 1 101 ? -1.777 4.392 -0.804 1.00 98.75 101 ASN A O 1
ATOM 801 N N . LEU A 1 102 ? -2.106 3.734 1.329 1.00 98.75 102 LEU A N 1
ATOM 802 C CA . LEU A 1 102 ? -3.548 3.526 1.234 1.00 98.75 102 LEU A CA 1
ATOM 803 C C . LEU A 1 102 ? -4.254 4.241 2.386 1.00 98.75 102 LEU A C 1
ATOM 805 O O . LEU A 1 102 ? -3.881 4.084 3.554 1.00 98.75 102 LEU A O 1
ATOM 809 N N . THR A 1 103 ? -5.234 5.059 2.027 1.00 98.31 103 THR A N 1
ATOM 810 C CA . THR A 1 103 ? -6.189 5.705 2.926 1.00 98.31 103 THR A CA 1
ATOM 811 C C . THR A 1 103 ? -7.474 5.975 2.154 1.00 98.31 103 THR A C 1
ATOM 813 O O . THR A 1 103 ? -7.444 6.225 0.947 1.00 98.31 103 THR A O 1
ATOM 816 N N . THR A 1 104 ? -8.612 5.984 2.835 1.00 97.88 104 THR A N 1
ATOM 817 C CA . THR A 1 104 ? -9.892 6.344 2.228 1.00 97.88 104 THR A CA 1
ATOM 818 C C . THR A 1 104 ? -10.133 7.837 2.411 1.00 97.88 104 THR A C 1
ATOM 820 O O . THR A 1 104 ? -10.638 8.281 3.445 1.00 97.88 104 THR A O 1
ATOM 823 N N . HIS A 1 105 ? -9.769 8.630 1.399 1.00 93.50 105 HIS A N 1
ATOM 824 C CA . HIS A 1 105 ? -9.828 10.097 1.458 1.00 93.50 105 HIS A CA 1
ATOM 825 C C . HIS A 1 105 ? -11.214 10.637 1.830 1.00 93.50 105 HIS A C 1
ATOM 827 O O . HIS A 1 105 ? -11.309 11.510 2.691 1.00 93.50 105 HIS A O 1
ATOM 833 N N . ASP A 1 106 ? -12.275 10.073 1.253 1.00 92.44 106 ASP A N 1
ATOM 834 C CA . ASP A 1 106 ? -13.657 10.501 1.505 1.00 92.44 106 ASP A CA 1
ATOM 835 C C . ASP A 1 106 ? -14.095 10.268 2.960 1.00 92.44 106 ASP A C 1
ATOM 837 O O . ASP A 1 106 ? -14.886 11.037 3.505 1.00 92.44 106 ASP A O 1
ATOM 841 N N . ALA A 1 107 ? -13.559 9.227 3.606 1.00 93.75 107 ALA A N 1
ATOM 842 C CA . ALA A 1 107 ? -13.811 8.916 5.013 1.00 93.75 107 ALA A CA 1
ATOM 843 C C . ALA A 1 107 ? -12.859 9.663 5.968 1.00 93.75 107 ALA A C 1
ATOM 845 O O . ALA A 1 107 ? -13.062 9.649 7.182 1.00 93.75 107 ALA A O 1
ATOM 846 N N . GLY A 1 108 ? -11.816 10.312 5.439 1.00 94.31 108 GLY A N 1
ATOM 847 C CA . GLY A 1 108 ? -10.811 11.031 6.222 1.00 94.31 108 GLY A CA 1
ATOM 848 C C . GLY A 1 108 ? -9.791 10.137 6.940 1.00 94.31 108 GLY A C 1
ATOM 849 O O . GLY A 1 108 ? -9.126 10.614 7.863 1.00 94.31 108 GLY A O 1
ATOM 850 N N . GLY A 1 109 ? -9.647 8.868 6.544 1.00 97.00 109 GLY A N 1
ATOM 851 C CA . GLY A 1 109 ? -8.676 7.947 7.138 1.00 97.00 109 GLY A CA 1
ATOM 852 C C . GLY A 1 109 ? -8.851 6.495 6.695 1.00 97.00 109 GLY A C 1
ATOM 853 O O . GLY A 1 109 ? -9.370 6.224 5.617 1.00 97.00 109 GLY A O 1
ATOM 854 N N . ILE A 1 110 ? -8.382 5.559 7.523 1.00 98.25 110 ILE A N 1
ATOM 855 C CA . ILE A 1 110 ? -8.333 4.134 7.174 1.00 98.25 110 ILE A CA 1
ATOM 856 C C . ILE A 1 110 ? -9.721 3.498 7.284 1.00 98.25 110 ILE A C 1
ATOM 858 O O . ILE A 1 110 ? -10.397 3.633 8.307 1.00 98.25 110 ILE A O 1
ATOM 862 N N . THR A 1 111 ? -10.105 2.752 6.255 1.00 97.69 111 THR A N 1
ATOM 863 C CA . THR A 1 111 ? -11.281 1.877 6.244 1.00 97.69 111 THR A CA 1
ATOM 864 C C . THR A 1 111 ? -10.877 0.454 5.857 1.00 97.69 111 THR A C 1
ATOM 866 O O . THR A 1 111 ? -9.718 0.176 5.539 1.00 97.69 111 THR A O 1
ATOM 869 N N . GLN A 1 112 ? -11.839 -0.470 5.839 1.00 96.81 112 GLN A N 1
ATOM 870 C CA . GLN A 1 112 ? -11.584 -1.844 5.406 1.00 96.81 112 GLN A CA 1
ATOM 871 C C . GLN A 1 112 ? -11.089 -1.919 3.949 1.00 96.81 112 GLN A C 1
ATOM 873 O O . GLN A 1 112 ? -10.270 -2.785 3.639 1.00 96.81 112 GLN A O 1
ATOM 878 N N . LYS A 1 113 ? -11.504 -0.985 3.075 1.00 97.06 113 LYS A N 1
ATOM 879 C CA . LYS A 1 113 ? -11.044 -0.929 1.674 1.00 97.06 113 LYS A CA 1
ATOM 880 C C . LYS A 1 113 ? -9.525 -0.842 1.553 1.00 97.06 113 LYS A C 1
ATOM 882 O O . LYS A 1 113 ? -8.943 -1.438 0.647 1.00 97.06 113 LYS A O 1
ATOM 887 N N . ASP A 1 114 ? -8.885 -0.123 2.474 1.00 98.31 114 ASP A N 1
ATOM 888 C CA . ASP A 1 114 ? -7.432 0.021 2.503 1.00 98.31 114 ASP A CA 1
ATOM 889 C C . ASP A 1 114 ? -6.757 -1.331 2.751 1.00 98.31 114 ASP A C 1
ATOM 891 O O . ASP A 1 114 ? -5.828 -1.710 2.040 1.00 98.31 114 ASP A O 1
ATOM 895 N N . PHE A 1 115 ? -7.261 -2.103 3.713 1.00 98.06 115 PHE A N 1
ATOM 896 C CA . PHE A 1 115 ? -6.731 -3.429 4.024 1.00 98.06 115 PHE A CA 1
ATOM 897 C C . PHE A 1 115 ? -7.003 -4.452 2.917 1.00 98.06 115 PHE A C 1
ATOM 899 O O . PHE A 1 115 ? -6.108 -5.231 2.578 1.00 98.06 115 PHE A O 1
ATOM 906 N N . ASP A 1 116 ? -8.200 -4.430 2.330 1.00 97.31 116 ASP A N 1
ATOM 907 C CA . ASP A 1 116 ? -8.576 -5.346 1.250 1.00 97.31 116 ASP A CA 1
ATOM 908 C C . ASP A 1 116 ? -7.694 -5.132 0.013 1.00 97.31 116 ASP A C 1
ATOM 910 O O . ASP A 1 116 ? -7.179 -6.092 -0.573 1.00 97.31 116 ASP A O 1
ATOM 914 N N . LEU A 1 117 ? -7.451 -3.871 -0.359 1.00 98.06 117 LEU A N 1
ATOM 915 C CA . LEU A 1 117 ? -6.551 -3.552 -1.461 1.00 98.06 117 LEU A CA 1
ATOM 916 C C . LEU A 1 117 ? -5.093 -3.878 -1.103 1.00 98.06 117 LEU A C 1
ATOM 918 O O . LEU A 1 117 ? -4.391 -4.478 -1.914 1.00 98.06 117 LEU A O 1
ATOM 922 N N . ALA A 1 118 ? -4.633 -3.586 0.118 1.00 98.38 118 ALA A N 1
ATOM 923 C CA . ALA A 1 118 ? -3.283 -3.945 0.562 1.00 98.38 118 ALA A CA 1
ATOM 924 C C . ALA A 1 118 ? -2.998 -5.453 0.477 1.00 98.38 118 ALA A C 1
ATOM 926 O O . ALA A 1 118 ? -1.882 -5.858 0.123 1.00 98.38 118 ALA A O 1
ATOM 927 N N . GLN A 1 119 ? -3.997 -6.291 0.769 1.00 97.75 119 GLN A N 1
ATOM 928 C CA . GLN A 1 119 ? -3.881 -7.741 0.637 1.00 97.75 119 GLN A CA 1
ATOM 929 C C . GLN A 1 119 ? -3.694 -8.156 -0.828 1.00 97.75 119 GLN A C 1
ATOM 931 O O . GLN A 1 119 ? -2.775 -8.921 -1.128 1.00 97.75 119 GLN A O 1
ATOM 936 N N . GLN A 1 120 ? -4.498 -7.611 -1.745 1.00 97.56 120 GLN A N 1
ATOM 937 C CA . GLN A 1 120 ? -4.358 -7.877 -3.183 1.00 97.56 120 GLN A CA 1
ATOM 938 C C . GLN A 1 120 ? -3.001 -7.403 -3.718 1.00 97.56 120 GLN A C 1
ATOM 940 O O . GLN A 1 120 ? -2.305 -8.148 -4.405 1.00 97.56 120 GLN A O 1
ATOM 945 N N . ILE A 1 121 ? -2.570 -6.196 -3.343 1.00 98.25 121 ILE A N 1
ATOM 946 C CA . ILE A 1 121 ? -1.268 -5.642 -3.741 1.00 98.25 121 ILE A CA 1
ATOM 947 C C . ILE A 1 121 ? -0.117 -6.528 -3.250 1.00 98.25 121 ILE A C 1
ATOM 949 O O . ILE A 1 121 ? 0.857 -6.732 -3.973 1.00 98.25 121 ILE A O 1
ATOM 953 N N . THR A 1 122 ? -0.230 -7.078 -2.038 1.00 96.75 122 THR A N 1
ATOM 954 C CA . THR A 1 122 ? 0.779 -7.993 -1.486 1.00 96.75 122 THR A CA 1
ATOM 955 C C . THR A 1 122 ? 0.919 -9.249 -2.341 1.00 96.75 122 THR A C 1
ATOM 957 O O . THR A 1 122 ? 2.039 -9.620 -2.669 1.00 96.75 122 THR A O 1
ATOM 960 N N . GLN A 1 123 ? -0.197 -9.841 -2.772 1.00 96.06 123 GLN A N 1
ATOM 96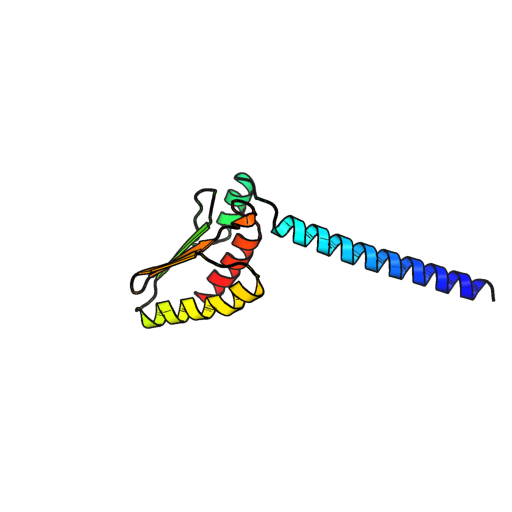1 C CA . GLN A 1 123 ? -0.193 -11.033 -3.627 1.00 96.06 123 GLN A CA 1
ATOM 962 C C . GLN A 1 123 ? 0.408 -10.772 -5.015 1.00 96.06 123 GLN A C 1
ATOM 964 O O . GLN A 1 123 ? 0.987 -11.670 -5.609 1.00 96.06 123 GLN A O 1
ATOM 969 N N . LEU A 1 124 ? 0.288 -9.551 -5.542 1.00 95.44 124 LEU A N 1
ATOM 970 C CA . LEU A 1 124 ? 0.855 -9.177 -6.846 1.00 95.44 124 LEU A CA 1
ATOM 971 C C . LEU A 1 124 ? 2.371 -8.934 -6.820 1.00 95.44 124 LEU A C 1
ATOM 973 O O . LEU A 1 124 ? 3.006 -8.903 -7.883 1.00 95.44 124 LEU A O 1
ATOM 977 N N . ALA A 1 125 ? 2.917 -8.681 -5.629 1.00 92.25 125 ALA A N 1
ATOM 978 C CA . ALA A 1 125 ? 4.332 -8.411 -5.403 1.00 92.25 125 ALA A CA 1
ATOM 979 C C . ALA A 1 125 ? 5.163 -9.677 -5.132 1.00 92.25 125 ALA A C 1
ATOM 981 O O . ALA A 1 125 ? 6.392 -9.602 -5.206 1.00 92.25 125 ALA A O 1
ATOM 982 N N . GLU A 1 126 ? 4.504 -10.782 -4.779 1.00 82.56 126 GLU A N 1
ATOM 983 C CA . GLU A 1 126 ? 5.086 -12.115 -4.558 1.00 82.56 126 GLU A CA 1
ATOM 984 C C . GLU A 1 126 ? 5.159 -12.918 -5.867 1.00 82.56 126 GLU A C 1
ATOM 986 O O . GLU A 1 126 ? 6.141 -13.682 -6.012 1.00 82.56 126 GLU A O 1
#

Organism: Stanieria cyanosphaera (strain ATCC 29371 / PCC 7437) (NCBI:txid111780)

Sequence (126 aa):
MFLLSQKILKFLVAFGVTLLLFNNIKIVKANAETMLMNQTEINQQIQSLSGWTTDGKKITRTFKFKDFVDAIAFVNKLVEPAEAAGHHPDLSISYNKVTVNLTTHDAGGITQKDFDLAQQITQLAE

InterPro domains:
  IPR001533 Pterin 4 alpha carbinolamine dehydratase [MF_00434] (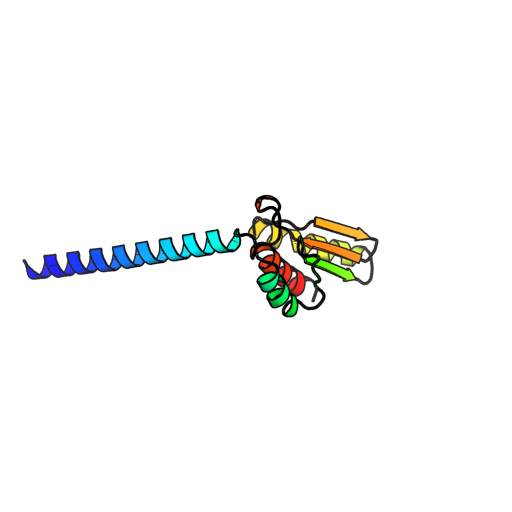34-125)
  IPR001533 Pterin 4 alpha carbinolamine dehydratase [PF01329] (37-123)
  IPR001533 Pterin 4 alpha carbinolamine dehydratase [PTHR12599] (26-125)
  IPR036428 Pterin 4 alpha carbinolamine dehydratase superfamily [G3DSA:3.30.1360.20] (30-126)
  IPR036428 Pterin 4 alpha carbinolamine dehydratase superfamily [SSF55248] (37-125)

pLDDT: mean 89.47, std 13.07, range [58.25, 98.88]